Protein AF-A0A956SSV0-F1 (afdb_monomer_lite)

Ra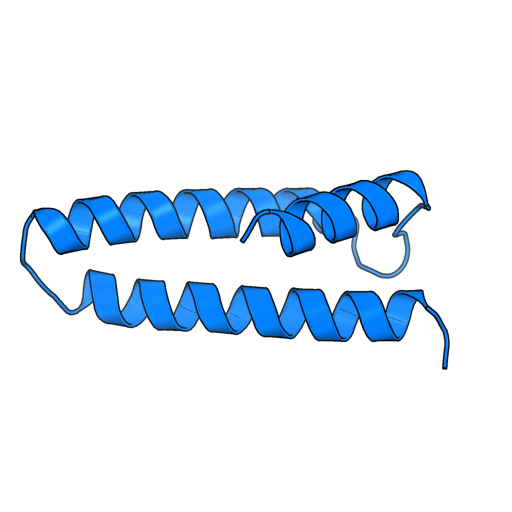dius of gyration: 13.7 Å; chains: 1; bounding box: 33×20×39 Å

Secondary structure (DSSP, 8-state):
--HHHHHHHHHHHHHHHHHHHHHHHHH--SHHHHHHHHHHHHHHHHHHHHTTT-GGG--HHHHHHHHHHHT--

Foldseek 3Di:
DDPLVVLVVLLVVVLVVLVVLLVVLVVDPDPVSVVVNVVSVVLNVVSCVLQVVHSVPCDVVSSVVSVVSSVVD

Structure (mmCIF, N/CA/C/O backbone):
data_AF-A0A956SSV0-F1
#
_entry.id   AF-A0A956SSV0-F1
#
loop_
_atom_site.group_PDB
_atom_site.id
_atom_site.type_symbol
_atom_site.label_atom_id
_atom_site.label_alt_id
_atom_site.label_comp_id
_atom_site.label_asym_id
_atom_site.label_entity_id
_atom_site.label_seq_id
_atom_site.pdbx_PDB_ins_code
_atom_site.Cartn_x
_atom_site.Cartn_y
_atom_site.Cartn_z
_atom_site.occupancy
_atom_site.B_iso_or_equiv
_atom_site.auth_seq_id
_atom_site.auth_comp_id
_atom_site.auth_asym_id
_atom_site.auth_atom_id
_atom_site.pdbx_PDB_model_num
ATOM 1 N N . MET A 1 1 ? -9.572 -7.011 21.945 1.00 51.28 1 MET A N 1
ATOM 2 C CA . MET A 1 1 ? -8.672 -6.131 21.164 1.00 51.28 1 MET A CA 1
ATOM 3 C C . MET A 1 1 ? -9.544 -5.280 20.252 1.00 51.28 1 MET A C 1
ATOM 5 O O . MET A 1 1 ? -10.541 -5.805 19.781 1.00 51.28 1 MET A O 1
ATOM 9 N N . SER A 1 2 ? -9.252 -3.988 20.069 1.00 70.56 2 SER A N 1
ATOM 10 C CA . SER A 1 2 ? -10.074 -3.117 19.209 1.00 70.56 2 SER A CA 1
ATOM 11 C C . SER A 1 2 ? -9.927 -3.520 17.735 1.00 70.56 2 SER A C 1
ATOM 13 O O . SER A 1 2 ? -8.812 -3.824 17.311 1.00 70.56 2 SER A O 1
ATOM 15 N N . GLN A 1 3 ? -11.016 -3.511 16.960 1.00 70.69 3 GLN A N 1
ATOM 16 C CA . GLN A 1 3 ? -11.025 -3.852 15.524 1.00 70.69 3 GLN A CA 1
ATOM 17 C C . GLN A 1 3 ? -10.022 -3.003 14.720 1.00 70.69 3 GLN A C 1
ATOM 19 O O . GLN A 1 3 ? -9.398 -3.489 13.779 1.00 70.69 3 GLN A O 1
ATOM 24 N N . THR A 1 4 ? -9.781 -1.762 15.151 1.00 76.00 4 THR A N 1
ATOM 25 C CA . THR A 1 4 ? -8.769 -0.866 14.574 1.00 76.00 4 THR A CA 1
ATOM 26 C C . THR A 1 4 ? -7.349 -1.411 14.715 1.00 76.00 4 THR A C 1
ATOM 28 O O . THR A 1 4 ? -6.533 -1.241 13.812 1.00 76.00 4 THR A O 1
ATOM 31 N N . LYS A 1 5 ? -7.041 -2.096 15.825 1.00 80.62 5 LYS A N 1
ATOM 32 C CA . LYS A 1 5 ? -5.716 -2.682 16.056 1.00 80.62 5 LYS A CA 1
ATOM 33 C C . LYS A 1 5 ? -5.462 -3.839 15.090 1.00 80.62 5 LYS A C 1
ATOM 35 O O . LYS A 1 5 ? -4.429 -3.861 14.439 1.00 80.62 5 LYS A O 1
ATOM 40 N N . GLU A 1 6 ? -6.434 -4.736 14.938 1.00 84.12 6 GLU A N 1
ATOM 41 C CA . GLU A 1 6 ? -6.337 -5.856 13.995 1.00 84.12 6 GLU A CA 1
ATOM 42 C C . GLU A 1 6 ? -6.195 -5.372 12.545 1.00 84.12 6 GLU A C 1
ATOM 44 O O . GLU A 1 6 ? -5.351 -5.868 11.797 1.00 84.12 6 GLU A O 1
ATOM 49 N N . LEU A 1 7 ? -6.976 -4.363 12.147 1.00 83.81 7 LEU A N 1
ATOM 50 C CA . LEU A 1 7 ? -6.850 -3.767 10.820 1.00 83.81 7 LEU A CA 1
ATOM 51 C C . LEU A 1 7 ? -5.478 -3.106 10.623 1.00 83.81 7 LEU A C 1
ATOM 53 O O . LEU A 1 7 ? -4.870 -3.265 9.567 1.00 83.81 7 LEU A O 1
ATOM 57 N N . SER A 1 8 ? -4.971 -2.408 11.640 1.00 82.75 8 SER A N 1
ATOM 58 C CA . SER A 1 8 ? -3.638 -1.802 11.621 1.00 82.75 8 SER A CA 1
ATOM 59 C C . SER A 1 8 ? -2.528 -2.841 11.466 1.00 82.75 8 SER A C 1
ATOM 61 O O . SER A 1 8 ? -1.651 -2.684 10.612 1.00 82.75 8 SER A O 1
ATOM 63 N N . ASP A 1 9 ? -2.604 -3.948 12.207 1.00 86.94 9 ASP A N 1
ATOM 64 C CA . ASP A 1 9 ? -1.674 -5.071 12.081 1.00 86.94 9 ASP A CA 1
ATOM 65 C C . ASP A 1 9 ? -1.712 -5.669 10.661 1.00 86.94 9 ASP A C 1
ATOM 67 O O . ASP A 1 9 ? -0.665 -5.865 10.037 1.00 86.94 9 ASP A O 1
ATOM 71 N N . ARG A 1 10 ? -2.909 -5.878 10.092 1.00 88.12 10 ARG A N 1
ATOM 72 C CA . ARG A 1 10 ? -3.083 -6.399 8.721 1.00 88.12 10 ARG A CA 1
ATOM 73 C C . ARG A 1 10 ? -2.526 -5.454 7.658 1.00 88.12 10 ARG A C 1
ATOM 75 O O . ARG A 1 10 ? -1.819 -5.897 6.751 1.00 88.12 10 ARG A O 1
ATOM 82 N N . VAL A 1 11 ? -2.806 -4.157 7.765 1.00 87.69 11 VAL A N 1
ATOM 83 C CA . VAL A 1 11 ? -2.277 -3.154 6.831 1.00 87.69 11 VAL A CA 1
ATOM 84 C C . VAL A 1 11 ? -0.759 -3.049 6.948 1.00 87.69 11 VAL A C 1
ATOM 86 O O . VAL A 1 11 ? -0.069 -3.010 5.931 1.00 87.69 11 VAL A O 1
ATOM 89 N N . THR A 1 12 ? -0.223 -3.077 8.168 1.00 87.62 12 THR A N 1
ATOM 90 C CA . THR A 1 12 ? 1.224 -3.069 8.410 1.00 87.62 12 THR A CA 1
ATOM 91 C C . THR A 1 12 ? 1.894 -4.297 7.796 1.00 87.62 12 THR A C 1
ATOM 93 O O . THR A 1 12 ? 2.936 -4.172 7.148 1.00 87.62 12 THR A O 1
ATOM 96 N N . ALA A 1 13 ? 1.290 -5.478 7.940 1.00 90.81 13 ALA A N 1
ATOM 97 C CA . ALA A 1 13 ? 1.781 -6.701 7.315 1.00 90.81 13 ALA A CA 1
ATOM 98 C C . ALA A 1 13 ? 1.780 -6.595 5.782 1.00 90.81 13 ALA A C 1
ATOM 100 O O . ALA A 1 13 ? 2.797 -6.882 5.147 1.00 90.81 13 ALA A O 1
ATOM 101 N N . LYS A 1 14 ? 0.685 -6.111 5.180 1.00 89.50 14 LYS A N 1
ATOM 102 C CA . LYS A 1 14 ? 0.584 -5.965 3.720 1.00 89.50 14 LYS A CA 1
ATOM 103 C C . LYS A 1 14 ? 1.551 -4.918 3.169 1.00 89.50 14 LYS A C 1
ATOM 105 O O . LYS A 1 14 ? 2.156 -5.136 2.122 1.00 89.50 14 LYS A O 1
ATOM 110 N N . ARG A 1 15 ? 1.759 -3.819 3.898 1.00 88.88 15 ARG A N 1
ATOM 111 C CA . ARG A 1 15 ? 2.764 -2.805 3.564 1.00 88.88 15 ARG A CA 1
ATOM 112 C C . ARG A 1 15 ? 4.162 -3.421 3.492 1.00 88.88 15 ARG A C 1
ATOM 114 O O . ARG A 1 15 ? 4.820 -3.287 2.465 1.00 88.88 15 ARG A O 1
ATOM 121 N N . LYS A 1 16 ? 4.568 -4.160 4.530 1.00 90.81 16 LYS A N 1
ATOM 122 C CA . LYS A 1 16 ? 5.868 -4.850 4.569 1.00 90.81 16 LYS A CA 1
ATOM 123 C C . LYS A 1 16 ? 6.012 -5.884 3.454 1.00 90.81 16 LYS A C 1
ATOM 125 O O 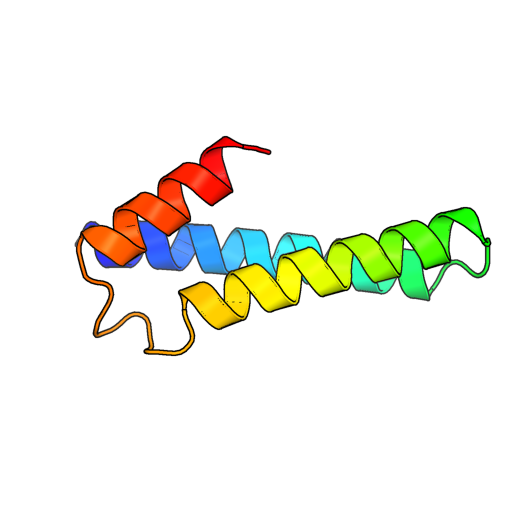. LYS A 1 16 ? 7.088 -6.022 2.879 1.00 90.81 16 LYS A O 1
ATOM 130 N N . GLU A 1 17 ? 4.938 -6.602 3.129 1.00 91.62 17 GLU A N 1
ATOM 131 C CA . GLU A 1 17 ? 4.932 -7.549 2.012 1.00 91.62 17 GLU A CA 1
ATOM 132 C C . GLU A 1 17 ? 5.214 -6.844 0.676 1.00 91.62 17 GLU A C 1
ATOM 134 O O . GLU A 1 17 ? 6.061 -7.299 -0.096 1.00 91.62 17 GLU A O 1
ATOM 139 N N . ILE A 1 18 ? 4.535 -5.725 0.410 1.00 91.31 18 ILE A N 1
ATOM 140 C CA . ILE A 1 18 ? 4.716 -4.942 -0.819 1.00 91.31 18 ILE A CA 1
ATOM 141 C C . ILE A 1 18 ? 6.109 -4.318 -0.863 1.00 91.31 18 ILE A C 1
ATOM 143 O O . ILE A 1 18 ? 6.762 -4.398 -1.898 1.00 91.31 18 ILE A O 1
ATOM 147 N N . GLU A 1 19 ? 6.600 -3.771 0.250 1.00 91.31 19 GLU A N 1
ATOM 148 C CA . GLU A 1 19 ? 7.966 -3.244 0.365 1.00 91.31 19 GLU A CA 1
ATOM 149 C C . GLU A 1 19 ? 9.013 -4.339 0.088 1.00 91.31 19 GLU A C 1
ATOM 151 O O . GLU A 1 19 ? 9.966 -4.115 -0.659 1.00 91.31 19 GLU A O 1
ATOM 156 N N . GLY A 1 20 ? 8.808 -5.555 0.605 1.00 92.38 20 GLY A N 1
ATOM 157 C CA . GLY A 1 20 ? 9.683 -6.698 0.339 1.00 92.38 20 GLY A CA 1
ATOM 158 C C . GLY A 1 20 ? 9.653 -7.153 -1.123 1.00 92.38 20 GLY A C 1
ATOM 159 O O . GLY A 1 20 ? 10.705 -7.413 -1.715 1.00 92.38 20 GLY A O 1
ATOM 160 N N . LYS A 1 21 ? 8.462 -7.217 -1.735 1.00 89.69 21 LYS A N 1
ATOM 161 C CA . LYS A 1 21 ? 8.303 -7.508 -3.169 1.00 89.69 21 LYS A CA 1
ATOM 162 C C . LYS A 1 21 ? 8.962 -6.423 -4.022 1.00 89.69 21 LYS A C 1
ATOM 164 O O . LYS A 1 21 ? 9.647 -6.753 -4.984 1.00 89.69 21 LYS A O 1
ATOM 169 N N . LEU A 1 22 ? 8.817 -5.155 -3.639 1.00 89.69 22 LEU A N 1
ATOM 170 C CA . LEU A 1 22 ? 9.400 -4.017 -4.342 1.00 89.69 22 LEU A CA 1
ATOM 171 C C . LEU A 1 22 ? 10.927 -4.051 -4.279 1.00 89.69 22 LEU A C 1
ATOM 173 O O . LEU A 1 22 ? 11.585 -3.844 -5.294 1.00 89.69 22 LEU A O 1
ATOM 177 N N . TYR A 1 23 ? 11.498 -4.353 -3.112 1.00 89.69 23 TYR A N 1
ATOM 178 C CA . TYR A 1 23 ? 12.945 -4.485 -2.959 1.00 89.69 23 TYR A CA 1
ATOM 179 C C . TYR A 1 23 ? 13.507 -5.595 -3.855 1.00 89.69 23 TYR A C 1
ATOM 181 O O . TYR A 1 23 ? 14.485 -5.379 -4.569 1.00 89.69 23 TYR A O 1
ATOM 189 N N . LYS A 1 24 ? 12.843 -6.759 -3.886 1.00 88.44 24 LYS A N 1
ATOM 190 C CA . LYS A 1 24 ? 13.207 -7.858 -4.793 1.00 88.44 24 LYS A CA 1
ATOM 191 C C . LYS A 1 24 ? 13.080 -7.453 -6.263 1.00 88.44 24 LYS A C 1
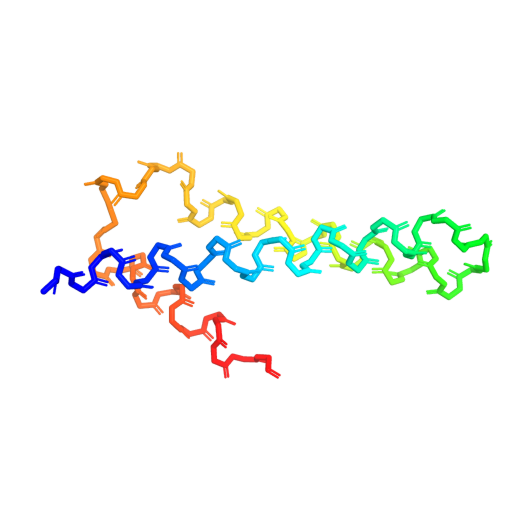ATOM 193 O O . LYS A 1 24 ? 13.986 -7.734 -7.039 1.00 88.44 24 LYS A O 1
ATOM 198 N N . ALA A 1 25 ? 11.996 -6.771 -6.625 1.00 88.75 25 ALA A N 1
ATOM 199 C CA . ALA A 1 25 ? 11.749 -6.341 -7.995 1.00 88.75 25 ALA A CA 1
ATOM 200 C C . ALA A 1 25 ? 12.771 -5.293 -8.472 1.00 88.75 25 ALA A C 1
ATOM 202 O O . ALA A 1 25 ? 13.245 -5.363 -9.600 1.00 88.75 25 ALA A O 1
ATOM 203 N N . ARG A 1 26 ? 13.175 -4.361 -7.601 1.00 85.62 26 ARG A N 1
ATOM 204 C CA 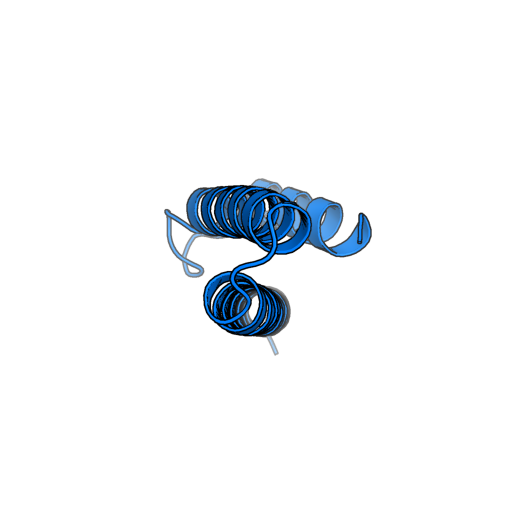. ARG A 1 26 ? 14.215 -3.359 -7.893 1.00 85.62 26 ARG A CA 1
ATOM 205 C C . ARG A 1 26 ? 15.620 -3.954 -7.981 1.00 85.62 26 ARG A C 1
ATOM 207 O O . ARG A 1 26 ? 16.439 -3.446 -8.741 1.00 85.62 26 ARG A O 1
ATOM 214 N N . ALA A 1 27 ? 15.908 -5.000 -7.206 1.00 88.31 27 ALA A N 1
ATOM 215 C CA . ALA A 1 27 ? 17.183 -5.713 -7.282 1.00 88.31 27 ALA A CA 1
ATOM 216 C C . ALA A 1 27 ? 17.341 -6.482 -8.607 1.00 88.31 27 ALA A C 1
ATOM 218 O O . ALA A 1 27 ? 18.457 -6.722 -9.067 1.00 88.31 27 ALA A O 1
ATOM 219 N N . ASP A 1 28 ? 16.229 -6.848 -9.240 1.00 83.94 28 ASP A N 1
ATOM 220 C CA . ASP A 1 28 ? 16.204 -7.539 -10.518 1.00 83.94 28 ASP A CA 1
ATOM 221 C C . ASP A 1 28 ? 16.139 -6.527 -11.677 1.00 83.94 28 ASP A C 1
ATOM 223 O O . ASP A 1 28 ? 15.216 -5.727 -11.812 1.00 83.94 28 ASP A O 1
ATOM 227 N N . SER A 1 29 ? 17.173 -6.533 -12.521 1.00 77.06 29 SER A N 1
ATOM 228 C CA . SER A 1 29 ? 17.342 -5.545 -13.595 1.00 77.06 29 SER A CA 1
ATOM 229 C C . SER A 1 29 ? 16.489 -5.808 -14.840 1.00 77.06 29 SER A C 1
ATOM 231 O O . SER A 1 29 ? 16.546 -5.012 -15.784 1.00 77.06 29 SER A O 1
ATOM 233 N N . ARG A 1 30 ? 15.716 -6.903 -14.883 1.00 87.00 30 ARG A N 1
ATOM 234 C CA . ARG A 1 30 ? 14.866 -7.236 -16.033 1.00 87.00 30 ARG A CA 1
ATOM 235 C C . ARG A 1 30 ? 13.747 -6.211 -16.198 1.00 87.00 30 ARG A C 1
ATOM 237 O O . ARG A 1 30 ? 13.191 -5.711 -15.224 1.00 87.00 30 ARG A O 1
ATOM 244 N N . LYS A 1 31 ? 13.384 -5.920 -17.451 1.00 78.12 31 LYS A N 1
ATOM 245 C CA . LYS A 1 31 ? 12.316 -4.964 -17.789 1.00 78.12 31 LYS A CA 1
ATOM 246 C C . LYS A 1 31 ? 10.988 -5.322 -17.108 1.00 78.12 31 LYS A C 1
ATOM 248 O O . LYS A 1 31 ? 10.386 -4.460 -16.483 1.00 78.12 31 LYS A O 1
ATOM 253 N N . GLU A 1 32 ? 10.614 -6.599 -17.134 1.00 77.88 32 GLU A N 1
ATOM 254 C CA . GLU A 1 32 ? 9.415 -7.124 -16.463 1.00 77.88 32 GLU A CA 1
ATOM 255 C C . GLU A 1 32 ? 9.437 -6.864 -14.949 1.00 77.88 32 GLU A C 1
ATOM 257 O O . GLU A 1 32 ? 8.413 -6.566 -14.339 1.00 77.88 32 GLU A O 1
ATOM 262 N N . SER A 1 33 ? 10.624 -6.914 -14.343 1.00 82.06 33 SER A N 1
ATOM 263 C CA . SER A 1 33 ? 10.801 -6.634 -12.922 1.00 82.06 33 SER A CA 1
ATOM 264 C C . SER A 1 33 ? 10.698 -5.142 -12.597 1.00 82.06 33 SER A C 1
ATOM 266 O O . SER A 1 33 ? 10.185 -4.772 -11.542 1.00 82.06 33 SER A O 1
ATOM 268 N N . ARG A 1 34 ? 11.103 -4.263 -13.523 1.00 81.69 34 ARG A N 1
ATOM 269 C CA . ARG A 1 34 ? 10.882 -2.813 -13.397 1.00 81.69 34 ARG A CA 1
ATOM 270 C C . ARG A 1 34 ? 9.397 -2.469 -13.476 1.00 81.69 34 ARG A C 1
ATOM 272 O O . ARG A 1 34 ? 8.902 -1.771 -12.605 1.00 81.69 34 ARG A O 1
ATOM 279 N N . GLU A 1 35 ? 8.673 -3.041 -14.437 1.00 86.12 35 GLU A N 1
ATOM 280 C CA . GLU A 1 35 ? 7.219 -2.851 -14.553 1.00 86.12 35 GLU A CA 1
ATOM 281 C C . GLU A 1 35 ? 6.477 -3.377 -13.310 1.00 86.12 35 GLU A C 1
ATOM 283 O O . GLU A 1 35 ? 5.544 -2.740 -12.811 1.00 86.12 35 GLU A O 1
ATOM 288 N N . ALA A 1 36 ? 6.937 -4.499 -12.744 1.00 87.44 36 ALA A N 1
ATOM 289 C CA . ALA A 1 36 ? 6.440 -5.003 -11.468 1.00 87.44 36 ALA A CA 1
ATOM 290 C C . ALA A 1 36 ? 6.768 -4.059 -10.296 1.00 87.44 36 ALA A C 1
ATOM 292 O O . ALA A 1 36 ? 5.914 -3.842 -9.435 1.00 87.44 36 ALA A O 1
ATOM 293 N N . ALA A 1 37 ? 7.969 -3.473 -10.261 1.00 89.00 37 ALA A N 1
ATOM 294 C CA . ALA A 1 37 ? 8.358 -2.489 -9.253 1.00 89.00 37 ALA A CA 1
ATOM 295 C C . ALA A 1 37 ? 7.471 -1.234 -9.316 1.00 89.00 37 ALA A C 1
ATOM 297 O O . ALA A 1 37 ? 6.930 -0.831 -8.288 1.00 89.00 37 ALA A O 1
ATOM 298 N N . ASP A 1 38 ? 7.223 -0.686 -10.507 1.00 90.50 38 ASP A N 1
ATOM 299 C CA . ASP A 1 38 ? 6.308 0.444 -10.709 1.00 90.50 38 ASP A CA 1
ATOM 300 C C . ASP A 1 38 ? 4.881 0.129 -10.222 1.00 90.50 38 ASP A C 1
ATOM 302 O O . ASP A 1 38 ? 4.230 0.952 -9.569 1.00 90.50 38 ASP A O 1
ATOM 306 N N . GLY A 1 39 ? 4.383 -1.082 -10.499 1.00 90.19 39 GLY A N 1
ATOM 307 C CA . GLY A 1 39 ? 3.083 -1.543 -10.005 1.00 90.19 39 GLY A CA 1
ATOM 308 C C . GLY A 1 39 ? 3.029 -1.657 -8.477 1.00 90.19 39 GLY A C 1
ATOM 309 O O . GLY A 1 39 ? 2.051 -1.243 -7.850 1.00 90.19 39 GLY A O 1
ATOM 310 N N . LEU A 1 40 ? 4.092 -2.179 -7.863 1.00 91.44 40 LEU A N 1
ATOM 311 C CA . LEU A 1 40 ? 4.218 -2.302 -6.409 1.00 91.44 40 LEU A CA 1
ATOM 312 C C . LEU A 1 40 ? 4.354 -0.935 -5.724 1.00 91.44 40 LEU A C 1
ATOM 314 O O . LEU A 1 40 ? 3.765 -0.735 -4.663 1.00 91.44 40 LEU A O 1
ATOM 318 N N . GLU A 1 41 ? 5.054 0.024 -6.334 1.00 91.69 41 GLU A N 1
ATOM 319 C CA . GLU A 1 41 ? 5.135 1.404 -5.839 1.00 91.69 41 GLU A CA 1
ATOM 320 C C . GLU A 1 41 ? 3.781 2.100 -5.847 1.00 91.69 41 GLU A C 1
ATOM 322 O O . GLU A 1 41 ? 3.427 2.751 -4.863 1.00 91.69 41 GLU A O 1
ATOM 327 N N . LYS A 1 42 ? 2.991 1.926 -6.913 1.00 92.56 42 LYS A N 1
ATOM 328 C CA . LYS A 1 42 ? 1.620 2.452 -6.968 1.00 92.56 42 LYS A CA 1
ATOM 329 C C . LYS A 1 42 ? 0.756 1.858 -5.859 1.00 92.56 42 LYS A C 1
ATOM 331 O O . LYS A 1 42 ? 0.178 2.623 -5.092 1.00 92.56 42 LYS A O 1
ATOM 336 N N . LYS A 1 43 ? 0.767 0.528 -5.691 1.00 89.94 43 LYS A N 1
ATOM 337 C CA . LYS A 1 43 ? 0.037 -0.152 -4.605 1.00 89.94 43 LYS A CA 1
ATOM 338 C C . LYS A 1 43 ? 0.460 0.355 -3.222 1.00 89.94 43 LYS A C 1
ATOM 340 O O . LYS A 1 43 ? -0.388 0.585 -2.362 1.00 89.94 43 LYS A O 1
ATOM 345 N N . LEU A 1 44 ? 1.762 0.544 -3.001 1.00 89.38 44 LEU A N 1
ATOM 346 C CA . LEU A 1 44 ? 2.294 1.061 -1.739 1.00 89.38 44 LEU A CA 1
ATOM 347 C C . LEU A 1 44 ? 1.859 2.510 -1.490 1.00 89.38 44 LEU A C 1
ATOM 349 O O . LEU A 1 44 ? 1.513 2.867 -0.364 1.00 89.38 44 LEU A O 1
ATOM 353 N N . LYS A 1 45 ? 1.865 3.344 -2.533 1.00 89.62 45 LYS A N 1
ATOM 354 C CA . LYS A 1 45 ? 1.406 4.730 -2.460 1.00 89.62 45 LYS A CA 1
ATOM 355 C C . LYS A 1 45 ? -0.085 4.800 -2.143 1.00 89.62 45 LYS A C 1
ATOM 357 O O . LYS A 1 45 ? -0.445 5.496 -1.203 1.00 89.62 45 LYS A O 1
ATOM 362 N N . GLU A 1 46 ? -0.919 4.036 -2.844 1.00 88.50 46 GLU A N 1
ATOM 363 C CA . GLU A 1 46 ? -2.360 3.958 -2.579 1.00 88.50 46 GLU A CA 1
ATOM 364 C C . GLU A 1 46 ? -2.643 3.534 -1.134 1.00 88.50 46 GLU A C 1
ATOM 366 O O . GLU A 1 46 ? -3.444 4.170 -0.448 1.00 88.50 46 GLU A O 1
ATOM 371 N N . LEU A 1 47 ? -1.945 2.504 -0.640 1.00 87.25 47 LEU A N 1
ATOM 372 C CA . LEU A 1 47 ? -2.084 2.050 0.743 1.00 87.25 47 LEU A CA 1
ATOM 373 C C . LEU A 1 47 ? -1.695 3.148 1.741 1.00 87.25 47 LEU A C 1
ATOM 375 O O . LEU A 1 47 ? -2.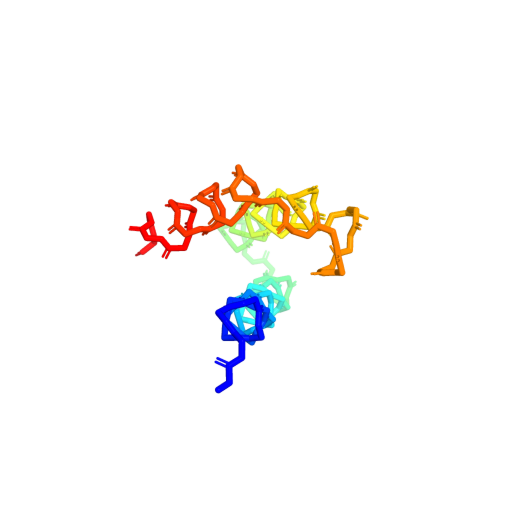423 3.379 2.702 1.00 87.25 47 LEU A O 1
ATOM 379 N N . ASN A 1 48 ? -0.581 3.846 1.498 1.00 85.44 48 ASN A N 1
ATOM 380 C CA . ASN A 1 48 ? -0.127 4.958 2.335 1.00 85.44 48 ASN A CA 1
ATOM 381 C C . ASN A 1 48 ? -1.089 6.152 2.299 1.00 85.44 48 ASN A C 1
ATOM 383 O O . ASN A 1 48 ? -1.291 6.789 3.328 1.00 85.44 48 ASN A O 1
ATOM 387 N N . GLU A 1 49 ? -1.704 6.450 1.153 1.00 86.56 49 GLU A N 1
ATOM 388 C CA . GLU A 1 49 ? -2.713 7.506 1.038 1.00 86.56 49 GLU A CA 1
ATOM 389 C C . GLU A 1 49 ? -3.990 7.158 1.810 1.00 86.56 49 GLU A C 1
ATOM 391 O O . GLU A 1 49 ? -4.561 8.032 2.459 1.00 86.56 49 GLU A O 1
ATOM 396 N N . MET A 1 50 ? -4.395 5.883 1.831 1.00 81.56 50 MET A N 1
ATOM 397 C CA . MET A 1 50 ? -5.536 5.424 2.634 1.00 81.56 50 MET A CA 1
ATOM 398 C C . MET A 1 50 ? -5.294 5.515 4.147 1.00 81.56 50 MET A C 1
ATOM 400 O O . MET A 1 50 ? -6.259 5.631 4.897 1.00 81.56 50 MET A O 1
ATOM 404 N N . VAL A 1 51 ? -4.035 5.483 4.600 1.00 80.31 51 VAL A N 1
ATOM 405 C CA . VAL A 1 51 ? -3.665 5.581 6.029 1.00 80.31 51 VAL A CA 1
ATOM 406 C C . VAL A 1 51 ? -2.995 6.905 6.402 1.00 80.31 51 VAL A C 1
ATOM 408 O O . VAL A 1 51 ? -2.488 7.041 7.515 1.00 80.31 51 VAL A O 1
ATOM 411 N N . LYS A 1 52 ? -2.980 7.884 5.489 1.00 74.69 52 LYS A N 1
ATOM 412 C CA . LYS A 1 52 ? -2.256 9.157 5.634 1.00 74.69 52 LYS A CA 1
ATOM 413 C C . LYS A 1 52 ? -2.698 9.966 6.857 1.00 74.69 52 LYS A C 1
ATOM 415 O O . LYS A 1 52 ? -1.861 10.608 7.482 1.00 74.69 52 LYS A O 1
ATOM 420 N N . ASP A 1 53 ? -3.975 9.880 7.221 1.00 65.25 53 ASP A N 1
ATOM 421 C CA . ASP A 1 53 ? -4.563 10.519 8.410 1.00 65.25 53 ASP A CA 1
ATOM 422 C C . ASP A 1 53 ? -4.307 9.756 9.728 1.00 65.25 53 ASP A C 1
ATOM 424 O O . ASP A 1 53 ? -4.781 10.150 10.794 1.00 65.25 53 ASP A O 1
ATOM 428 N N . GLY A 1 54 ? -3.507 8.688 9.679 1.00 60.62 54 GLY A N 1
ATOM 429 C CA . GLY A 1 54 ? -3.101 7.909 10.842 1.00 60.62 54 GLY A CA 1
ATOM 430 C C . GLY A 1 54 ? -4.153 6.894 11.288 1.00 60.62 54 GLY A C 1
ATOM 431 O O . GLY A 1 54 ? -5.362 7.084 11.147 1.00 60.62 54 GLY A O 1
ATOM 432 N N . PHE A 1 55 ? -3.684 5.788 11.873 1.00 64.75 55 PHE A N 1
ATOM 433 C CA . PHE A 1 55 ? -4.574 4.735 12.375 1.00 64.75 55 PHE A CA 1
ATOM 434 C C . PHE A 1 55 ? -5.457 5.179 13.551 1.00 64.75 55 PHE A C 1
ATOM 436 O O . PHE A 1 55 ? -6.445 4.520 13.867 1.00 64.75 55 PHE A O 1
ATOM 443 N N . GLU A 1 56 ? -5.117 6.300 14.184 1.00 62.00 56 GLU A N 1
ATOM 444 C CA . GLU A 1 56 ? -5.873 6.878 15.297 1.00 62.00 56 GLU A CA 1
ATOM 445 C C . GLU A 1 56 ? -7.211 7.486 14.847 1.00 62.00 56 GLU A C 1
ATOM 447 O O . GLU A 1 56 ? -8.142 7.544 15.643 1.00 62.00 56 GLU A O 1
ATOM 452 N N . ASN A 1 57 ? -7.348 7.840 13.561 1.00 61.31 57 ASN A N 1
ATOM 453 C CA . ASN A 1 57 ? -8.570 8.400 12.973 1.00 61.31 57 ASN A CA 1
ATOM 454 C C . ASN A 1 57 ? -9.148 7.523 11.852 1.00 61.31 57 ASN A C 1
ATOM 456 O O . ASN A 1 57 ? -9.806 8.033 10.940 1.00 61.31 57 ASN A O 1
ATOM 460 N N . VAL A 1 58 ? -8.919 6.200 11.883 1.00 67.56 58 VAL A N 1
ATOM 461 C CA . VAL A 1 58 ? -9.558 5.298 10.911 1.00 67.56 58 VAL A CA 1
ATOM 462 C C . VAL A 1 58 ? -11.069 5.307 11.144 1.00 67.56 58 VAL A C 1
ATOM 464 O O . VAL A 1 58 ? -11.606 4.531 11.931 1.00 67.56 58 VAL A O 1
ATOM 467 N N . SER A 1 59 ? -11.766 6.182 10.423 1.00 74.00 59 SER A N 1
ATOM 468 C CA . SER A 1 59 ? -13.223 6.150 10.332 1.00 74.00 59 SER A CA 1
ATOM 469 C C . SER A 1 59 ? -13.685 4.813 9.749 1.00 74.00 59 SER A C 1
ATOM 471 O O . SER A 1 59 ? -12.944 4.138 9.027 1.00 74.00 59 SER A O 1
ATOM 473 N N . GLU A 1 60 ? -14.940 4.436 9.991 1.00 78.88 60 GLU A N 1
ATOM 474 C CA . GLU A 1 60 ? -15.541 3.253 9.358 1.00 78.88 60 GLU A CA 1
ATOM 475 C C . GLU A 1 60 ? -15.398 3.269 7.829 1.00 78.88 60 GLU A C 1
ATOM 477 O O . GLU A 1 60 ? 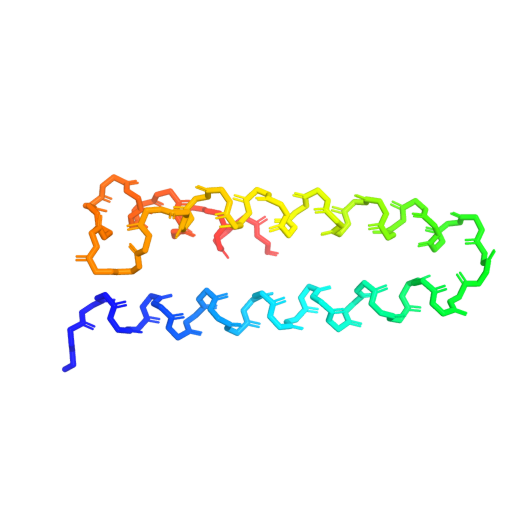-15.174 2.228 7.215 1.00 78.88 60 GLU A O 1
ATOM 482 N N . ALA A 1 61 ? -15.436 4.451 7.206 1.00 79.19 61 ALA A N 1
ATOM 483 C CA . ALA A 1 61 ? -15.232 4.603 5.769 1.00 79.19 61 ALA A CA 1
ATOM 484 C C . ALA A 1 61 ? -13.811 4.204 5.330 1.00 79.19 61 ALA A C 1
ATOM 486 O O . ALA A 1 61 ? -13.650 3.532 4.309 1.00 79.19 61 ALA A O 1
ATOM 487 N N . VAL A 1 62 ? -12.784 4.582 6.098 1.00 80.12 62 VAL A N 1
ATOM 488 C CA . VAL A 1 62 ? -11.393 4.178 5.838 1.00 80.12 62 VAL A CA 1
ATOM 489 C C . VAL A 1 62 ? -11.209 2.693 6.150 1.00 80.12 62 VAL A C 1
ATOM 491 O O . VAL A 1 62 ? -10.620 1.974 5.345 1.00 80.12 62 VAL A O 1
ATOM 494 N N . SER A 1 63 ? -11.798 2.200 7.244 1.00 82.19 63 SER A N 1
ATOM 495 C CA . SER A 1 63 ? -11.786 0.773 7.590 1.00 82.19 63 SER A CA 1
ATOM 496 C C . SER A 1 63 ? -12.386 -0.089 6.485 1.00 82.19 63 SER A C 1
ATOM 498 O O . SER A 1 63 ? -11.825 -1.124 6.128 1.00 82.19 63 SER A O 1
ATOM 500 N N . LYS A 1 64 ? -13.511 0.344 5.913 1.00 84.56 64 LYS A N 1
ATOM 501 C CA . LYS A 1 64 ? -14.165 -0.345 4.803 1.00 84.56 64 LYS A CA 1
ATOM 502 C C . LYS A 1 64 ? -13.291 -0.332 3.554 1.00 84.56 64 LYS A C 1
ATOM 504 O O . LYS A 1 64 ? -13.037 -1.393 3.004 1.00 84.56 64 LYS A O 1
ATOM 509 N N . LYS A 1 65 ? -12.758 0.831 3.159 1.00 83.50 65 LYS A N 1
ATOM 510 C CA . LYS A 1 65 ? -11.847 0.947 2.005 1.00 83.50 65 LYS A CA 1
ATOM 511 C C . LYS A 1 65 ? -10.615 0.052 2.140 1.00 83.50 65 LYS A C 1
ATOM 513 O O . LYS A 1 65 ? -10.253 -0.616 1.180 1.00 83.50 65 LYS A O 1
ATOM 518 N N . LEU A 1 66 ? -10.002 0.013 3.323 1.00 84.62 66 LEU A N 1
ATOM 519 C CA . LEU A 1 66 ? -8.848 -0.842 3.596 1.00 84.62 66 LEU A CA 1
ATOM 520 C C . LEU A 1 66 ? -9.220 -2.324 3.550 1.00 84.62 66 LEU A C 1
ATOM 522 O O . LEU A 1 66 ? -8.479 -3.105 2.967 1.00 84.62 66 LEU A O 1
ATOM 526 N N . ASN A 1 67 ? -10.364 -2.724 4.112 1.00 85.69 67 ASN A N 1
ATOM 527 C CA . ASN A 1 67 ? -10.826 -4.110 4.016 1.00 85.69 67 ASN A CA 1
ATOM 528 C C . ASN A 1 67 ? -11.145 -4.518 2.570 1.00 85.69 67 ASN A C 1
ATOM 530 O O . ASN A 1 67 ? -10.729 -5.594 2.154 1.00 85.69 67 ASN A O 1
ATOM 534 N N . ASP A 1 68 ? -11.813 -3.660 1.797 1.00 86.75 68 ASP A N 1
ATOM 535 C CA . ASP A 1 68 ? -12.061 -3.866 0.365 1.00 86.75 68 ASP A CA 1
ATOM 536 C C . ASP A 1 68 ? -10.748 -4.000 -0.416 1.00 86.75 68 ASP A C 1
ATOM 538 O O . ASP A 1 68 ? -10.606 -4.880 -1.260 1.00 86.75 68 ASP A O 1
ATOM 542 N N . TRP A 1 69 ? -9.767 -3.142 -0.131 1.00 86.62 69 TRP A N 1
ATOM 543 C CA . TRP A 1 69 ? -8.466 -3.187 -0.792 1.00 86.62 69 TRP A CA 1
ATOM 544 C C . TRP A 1 69 ? -7.673 -4.446 -0.417 1.00 86.62 69 TRP A C 1
ATOM 546 O O . TRP A 1 69 ? -7.095 -5.087 -1.289 1.00 86.62 69 TRP A O 1
ATOM 556 N N . LEU A 1 70 ? -7.700 -4.844 0.859 1.00 84.12 70 LEU A N 1
ATOM 557 C CA . LEU A 1 70 ? -7.071 -6.075 1.344 1.00 84.12 70 LEU A CA 1
ATOM 558 C C . LEU A 1 70 ? -7.765 -7.347 0.836 1.00 84.12 70 LEU A C 1
ATOM 560 O O . LEU A 1 70 ? -7.121 -8.387 0.797 1.00 84.12 70 LEU A O 1
ATOM 564 N N . GLY A 1 71 ? -9.054 -7.282 0.492 1.00 80.38 71 GLY A N 1
ATOM 565 C CA . GLY A 1 71 ? -9.832 -8.408 -0.036 1.00 80.38 71 GLY A CA 1
ATOM 566 C C . GLY A 1 71 ? -9.801 -8.554 -1.561 1.00 80.38 71 GLY A C 1
ATOM 567 O O . GLY A 1 71 ? -10.391 -9.495 -2.083 1.00 80.38 71 GLY A O 1
ATOM 568 N N . LYS A 1 72 ? -9.159 -7.622 -2.279 1.00 69.50 72 LYS A N 1
ATOM 569 C CA . LYS A 1 72 ? -9.012 -7.637 -3.747 1.00 69.50 72 LYS A CA 1
ATOM 570 C C . LYS A 1 72 ? -7.719 -8.299 -4.245 1.00 69.50 72 LYS A C 1
ATOM 572 O O . LYS A 1 72 ? -7.521 -8.358 -5.457 1.00 69.50 72 LYS A O 1
ATOM 577 N N . ASP A 1 73 ? -6.848 -8.741 -3.342 1.00 50.84 73 ASP A N 1
ATOM 578 C CA . ASP A 1 73 ? -5.601 -9.471 -3.635 1.00 50.84 73 ASP A CA 1
ATOM 579 C C . ASP A 1 73 ? -5.797 -10.961 -3.312 1.00 50.84 73 ASP A C 1
ATOM 581 O O . ASP A 1 73 ? -5.294 -11.794 -4.097 1.00 50.84 73 ASP A O 1
#

Sequence (73 aa):
MSQTKELSDRVTAKRKEIEGKLYKARADSRKESREAADGLEKKLKELNEMVKDGFENVSEAVSKKLNDWLGKD

pLDDT: mean 82.32, std 9.53, range [50.84, 92.56]